Protein AF-A0A060CLR3-F1 (afdb_monomer_lite)

Foldseek 3Di:
DPDPPPPPDPDDDDDDCVQEVDPLLVVQCVVDDPPCDPGSVSDDPPRDDDDDDDDPVNVVVVCVVVVVPPQVAAEDEDEQDDPVDPVPGDDLVVVVVVCVVVVVVVHHYDYDYDPVCVVSVD

Radius of gyration: 21.38 Å; chains: 1; bounding box: 44×27×55 Å

Organism: NCBI:txid238202

InterPro domains:
  IPR002201 Glycosyl transferase, family 9 [PF01075] (2-117)
  IPR011910 ADP-heptose--LPS heptosyltransferase 2 [TIGR02195] (2-121)
  IPR051199 Lipopolysaccharide/Lipooligosaccharide Heptosyltransferase [PTHR30160] (9-118)

Secondary structure (DSSP, 8-state):
--S--TTT-S------TTT--SHHHHHHHTTS-TTT-SSTTSS-SS---------HHHHHHHHHHTT-GGG-PPEEEE----TT-GGGSPPHHHHHHHHHHHHHTT-EEEE---GGGGGGG-

pLDDT: mean 80.14, std 11.04, range [44.94, 93.19]

Sequence (122 aa):
MGEMRYGLLNDVRVLNKPDWPLMVERYVALAFDKGVLSSARDLPRPLFWPQLQVSDGEKQQLCTTFSLASSGRPVIGFCPGAEFGPAKRWPHYHYATLAAQLIDEGNQIVLFGSDKDQPAGQ

Structure (mmCIF, N/CA/C/O backbone):
data_AF-A0A060CLR3-F1
#
_entry.id   AF-A0A060CLR3-F1
#
loop_
_atom_site.group_PDB
_atom_site.id
_atom_site.type_symbol
_atom_site.label_atom_id
_atom_site.label_alt_id
_atom_site.label_comp_id
_atom_site.label_asym_id
_atom_site.label_entity_id
_atom_site.label_seq_id
_atom_site.pdbx_PDB_ins_code
_atom_site.Cartn_x
_atom_site.Cartn_y
_atom_site.Cartn_z
_atom_site.occupancy
_atom_site.B_iso_or_equiv
_atom_site.auth_seq_id
_atom_site.auth_comp_id
_atom_site.auth_asym_id
_atom_site.auth_atom_id
_atom_site.pdbx_PDB_model_num
ATOM 1 N N . MET A 1 1 ? 1.783 0.186 -25.224 1.00 51.88 1 MET A N 1
ATOM 2 C CA . MET A 1 1 ? 1.327 1.207 -26.188 1.00 51.88 1 MET A CA 1
ATOM 3 C C . MET A 1 1 ? -0.180 1.076 -26.312 1.00 51.88 1 MET A C 1
ATOM 5 O O . MET A 1 1 ? -0.615 0.036 -26.779 1.00 51.88 1 MET A O 1
ATOM 9 N N . GLY A 1 2 ? -0.954 2.039 -25.803 1.00 55.25 2 GLY A N 1
ATOM 10 C CA . GLY A 1 2 ? -2.427 1.982 -25.818 1.00 55.25 2 GLY A CA 1
ATOM 11 C C . GLY A 1 2 ? -3.111 3.254 -26.328 1.00 55.25 2 GLY A C 1
ATOM 12 O O . GLY A 1 2 ? -4.219 3.168 -26.831 1.00 55.25 2 GLY A O 1
ATOM 13 N N . GLU A 1 3 ? -2.446 4.416 -26.278 1.00 57.75 3 GLU A N 1
ATOM 14 C CA . GLU A 1 3 ? -3.115 5.709 -26.524 1.00 57.75 3 GLU A CA 1
ATOM 15 C C . GLU A 1 3 ? -2.483 6.572 -27.632 1.00 57.75 3 GLU A C 1
ATOM 17 O O . GLU A 1 3 ? -2.658 7.782 -27.632 1.00 57.75 3 GLU A O 1
ATOM 22 N N . MET A 1 4 ? -1.723 5.980 -28.563 1.00 58.00 4 MET A N 1
ATOM 23 C CA . MET A 1 4 ? -1.214 6.636 -29.790 1.00 58.00 4 MET A CA 1
ATOM 24 C C . MET A 1 4 ? -0.709 8.094 -29.641 1.00 58.00 4 MET A C 1
ATOM 26 O O . MET A 1 4 ? -0.901 8.916 -30.531 1.00 58.00 4 MET A O 1
ATOM 30 N N . ARG A 1 5 ? -0.012 8.428 -28.545 1.00 66.38 5 ARG A N 1
ATOM 31 C CA . ARG A 1 5 ? 0.520 9.783 -28.277 1.00 66.38 5 ARG A CA 1
ATOM 32 C C . ARG A 1 5 ? 1.829 10.073 -29.033 1.00 66.38 5 ARG A C 1
ATOM 34 O O . ARG A 1 5 ? 2.779 10.626 -28.477 1.00 66.38 5 ARG A O 1
ATOM 41 N N . TYR A 1 6 ? 1.911 9.625 -30.282 1.00 59.16 6 TYR A N 1
ATOM 42 C CA . TYR A 1 6 ? 3.089 9.790 -31.128 1.00 59.16 6 TYR A CA 1
ATOM 43 C C . TYR A 1 6 ? 3.318 11.281 -31.426 1.00 59.16 6 TYR A C 1
ATOM 45 O O . TYR A 1 6 ? 2.372 12.003 -31.718 1.00 59.16 6 TYR A O 1
ATOM 53 N N . GLY A 1 7 ? 4.564 11.749 -31.314 1.00 65.12 7 GLY A N 1
ATOM 54 C CA . GLY A 1 7 ? 4.942 13.155 -31.529 1.00 65.12 7 GLY A CA 1
ATOM 55 C C . GLY A 1 7 ? 4.988 14.025 -30.267 1.00 65.12 7 GLY A C 1
ATOM 56 O O . GLY A 1 7 ? 5.655 15.052 -30.287 1.00 65.12 7 GLY A O 1
ATOM 57 N N . LEU A 1 8 ? 4.354 13.605 -29.162 1.00 65.69 8 LEU A N 1
ATOM 58 C CA . LEU A 1 8 ? 4.442 14.302 -27.867 1.00 65.69 8 LEU A CA 1
ATOM 59 C C . LEU A 1 8 ? 5.452 13.655 -26.902 1.00 65.69 8 LEU A C 1
ATOM 61 O O . LEU A 1 8 ? 5.959 14.302 -25.990 1.00 65.69 8 LEU A O 1
ATOM 65 N N . LEU A 1 9 ? 5.705 12.355 -27.070 1.00 69.75 9 LEU A N 1
ATOM 66 C CA . LEU A 1 9 ? 6.621 1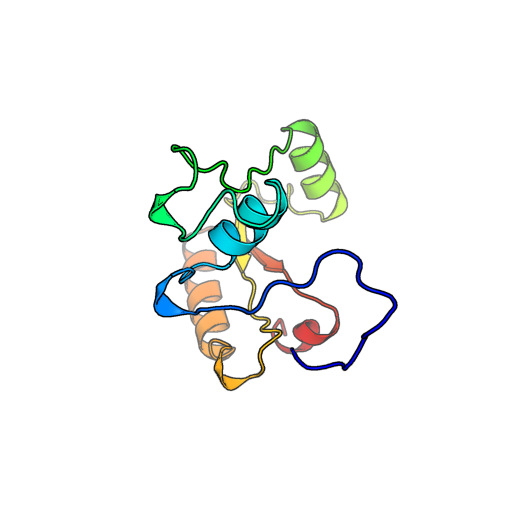1.590 -26.227 1.00 69.75 9 LEU A CA 1
ATOM 67 C C . LEU A 1 9 ? 8.030 11.593 -26.827 1.00 69.75 9 LEU A C 1
ATOM 69 O O . LEU A 1 9 ? 8.241 11.047 -27.909 1.00 69.75 9 LEU A O 1
ATOM 73 N N . ASN A 1 10 ? 8.987 12.157 -26.086 1.00 73.44 10 ASN A N 1
ATOM 74 C CA . ASN A 1 10 ? 10.393 12.251 -26.496 1.00 73.44 10 ASN A CA 1
ATOM 75 C C . ASN A 1 10 ? 11.192 10.958 -26.2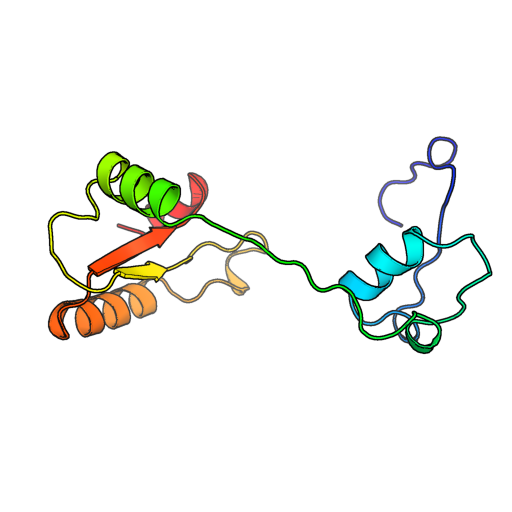41 1.00 73.44 10 ASN A C 1
ATOM 77 O O . ASN A 1 10 ? 12.181 10.710 -26.924 1.00 73.44 10 ASN A O 1
ATOM 81 N N . ASP A 1 11 ? 10.753 10.112 -25.302 1.00 72.94 11 ASP A N 1
ATOM 82 C CA . ASP A 1 11 ? 11.360 8.803 -25.031 1.00 72.94 11 ASP A CA 1
ATOM 83 C C . ASP A 1 11 ? 10.282 7.713 -24.984 1.00 72.94 11 ASP A C 1
ATOM 85 O O . ASP A 1 11 ? 9.541 7.553 -24.013 1.00 72.94 11 ASP A O 1
ATOM 89 N N . VAL A 1 12 ? 10.175 6.975 -26.089 1.00 76.00 12 VAL A N 1
ATOM 90 C CA . VAL A 1 12 ? 9.272 5.833 -26.234 1.00 76.00 12 VAL A CA 1
ATOM 91 C C . VAL A 1 12 ? 10.090 4.547 -26.182 1.00 76.00 12 VAL A C 1
ATOM 93 O O . VAL A 1 12 ? 10.951 4.303 -27.038 1.00 76.00 12 VAL A O 1
ATOM 96 N N . ARG A 1 13 ? 9.766 3.687 -25.209 1.00 81.56 13 ARG A N 1
ATOM 97 C CA . ARG A 1 13 ? 10.383 2.368 -25.027 1.00 81.56 13 ARG A CA 1
ATOM 98 C C . ARG A 1 13 ? 9.364 1.260 -25.258 1.00 81.56 13 ARG A C 1
ATOM 100 O O . ARG A 1 13 ? 8.314 1.213 -24.615 1.00 81.56 13 ARG A O 1
ATOM 107 N N . VAL A 1 14 ? 9.666 0.369 -26.201 1.00 81.75 14 VAL A N 1
ATOM 108 C CA . VAL A 1 14 ? 8.837 -0.810 -26.473 1.00 81.75 14 VAL A CA 1
ATOM 109 C C . VAL A 1 14 ? 9.067 -1.819 -25.353 1.00 81.75 14 VAL A C 1
ATOM 111 O O . VAL A 1 14 ? 10.193 -2.238 -25.107 1.00 81.75 14 VAL A O 1
ATOM 114 N N . LEU A 1 15 ? 7.996 -2.184 -24.650 1.00 81.19 15 LEU A N 1
ATOM 115 C CA . LEU A 1 15 ? 8.079 -3.094 -23.515 1.00 81.19 15 LEU A CA 1
ATOM 116 C C . LEU A 1 15 ? 8.284 -4.540 -23.983 1.00 81.19 15 LEU A C 1
ATOM 118 O O . LEU A 1 15 ? 7.353 -5.147 -24.517 1.00 81.19 15 LEU A O 1
ATOM 122 N N . ASN A 1 16 ? 9.448 -5.111 -23.674 1.00 85.19 16 ASN A N 1
ATOM 123 C CA . ASN A 1 16 ? 9.666 -6.555 -23.701 1.00 85.19 16 ASN A CA 1
ATOM 124 C C . ASN A 1 16 ? 9.399 -7.146 -22.305 1.00 85.19 16 ASN A C 1
ATOM 126 O O . ASN A 1 16 ? 10.159 -6.911 -21.370 1.00 85.19 16 ASN A O 1
ATOM 130 N N . LYS A 1 17 ? 8.284 -7.868 -22.131 1.00 84.19 17 LYS A N 1
ATOM 131 C CA . LYS A 1 17 ? 7.849 -8.366 -20.809 1.00 84.19 17 LYS A CA 1
ATOM 132 C C . LYS A 1 17 ? 8.830 -9.368 -20.170 1.00 84.19 17 LYS A C 1
ATOM 134 O O . LYS A 1 17 ? 9.060 -9.219 -18.974 1.00 84.19 17 LYS A O 1
ATOM 139 N N . PRO A 1 18 ? 9.393 -10.350 -20.904 1.00 89.38 18 PRO A N 1
ATOM 140 C CA . PRO A 1 18 ? 10.462 -11.216 -20.400 1.00 89.38 18 PRO A CA 1
ATOM 141 C C . PRO A 1 18 ? 11.666 -10.475 -19.809 1.00 89.38 18 PRO A C 1
ATOM 143 O O . PRO A 1 18 ? 12.143 -10.855 -18.744 1.00 89.38 18 PRO A O 1
ATOM 146 N N . ASP A 1 19 ? 12.117 -9.403 -20.464 1.00 87.75 19 ASP A N 1
ATOM 147 C CA . ASP A 1 19 ? 13.304 -8.650 -20.031 1.00 87.75 19 ASP A CA 1
ATOM 148 C C . ASP A 1 19 ? 12.997 -7.660 -18.898 1.00 87.75 19 ASP A C 1
ATOM 150 O O . ASP A 1 19 ? 13.906 -7.226 -18.191 1.00 87.75 19 ASP A O 1
ATOM 154 N N . TRP A 1 20 ? 11.716 -7.313 -18.722 1.00 87.38 20 TRP A N 1
ATOM 155 C CA . TRP A 1 20 ? 11.222 -6.326 -17.759 1.00 87.38 20 TRP A CA 1
ATOM 156 C C . TRP A 1 20 ? 9.974 -6.839 -17.024 1.00 87.38 20 TRP A C 1
ATOM 158 O O . TRP A 1 20 ? 8.860 -6.337 -17.258 1.00 87.38 20 TRP A O 1
ATOM 168 N N . PRO A 1 21 ? 10.113 -7.852 -16.155 1.00 87.81 21 PRO A N 1
ATOM 169 C CA . PRO A 1 21 ? 8.973 -8.490 -15.510 1.00 87.81 21 PRO A CA 1
ATOM 170 C C . PRO A 1 21 ? 8.251 -7.559 -14.526 1.00 87.81 21 PRO A C 1
ATOM 172 O O . PRO A 1 21 ? 7.016 -7.539 -14.518 1.00 87.81 21 PRO A O 1
ATOM 175 N N . LEU A 1 22 ? 8.974 -6.746 -13.746 1.00 86.88 22 LEU A N 1
ATOM 176 C CA . LEU A 1 22 ? 8.388 -5.905 -12.699 1.00 86.88 22 LEU A CA 1
ATOM 177 C C . LEU A 1 22 ? 8.138 -4.466 -13.168 1.00 86.88 22 LEU A C 1
ATOM 179 O O . LEU A 1 22 ? 8.892 -3.891 -13.948 1.00 86.88 22 LEU A O 1
ATOM 183 N N . MET A 1 23 ? 7.085 -3.837 -12.637 1.00 87.06 23 MET A N 1
ATOM 184 C CA . MET A 1 23 ? 6.799 -2.418 -12.905 1.00 87.06 23 MET A CA 1
ATOM 185 C C . MET A 1 23 ? 7.875 -1.490 -12.334 1.00 87.06 23 MET A C 1
ATOM 187 O O . MET A 1 23 ? 8.244 -0.522 -12.992 1.00 87.06 23 MET A O 1
ATOM 191 N N . VAL A 1 24 ? 8.412 -1.800 -11.149 1.00 87.81 24 VAL A N 1
ATOM 192 C CA . VAL A 1 24 ? 9.483 -1.002 -10.532 1.00 87.81 24 VAL A CA 1
ATOM 193 C C . VAL A 1 24 ? 10.731 -0.960 -11.416 1.00 87.81 24 VAL A C 1
ATOM 195 O O . VAL A 1 24 ? 11.282 0.110 -11.634 1.00 87.81 24 VAL A O 1
ATOM 198 N N . GLU A 1 25 ? 11.114 -2.087 -12.019 1.00 88.75 25 GLU A N 1
ATOM 199 C CA . GLU A 1 25 ? 12.271 -2.170 -12.918 1.00 88.75 25 GLU A CA 1
ATOM 200 C C . GLU A 1 25 ? 12.077 -1.286 -14.151 1.00 88.75 25 GLU A C 1
ATOM 202 O O . GLU A 1 25 ? 12.993 -0.575 -14.555 1.00 88.75 25 GLU A O 1
ATOM 207 N N . ARG A 1 26 ? 10.860 -1.269 -14.710 1.00 89.25 26 ARG A N 1
ATOM 208 C CA . ARG A 1 26 ? 10.511 -0.414 -15.855 1.00 89.25 26 ARG A CA 1
ATOM 209 C C . ARG A 1 26 ? 10.623 1.067 -15.507 1.00 89.25 26 ARG A C 1
ATOM 211 O O . ARG A 1 26 ? 11.130 1.824 -16.323 1.00 89.25 26 ARG A O 1
ATOM 218 N N . TYR A 1 27 ? 10.168 1.476 -14.320 1.00 87.62 27 TYR A N 1
ATOM 219 C CA . TYR A 1 27 ? 10.285 2.868 -13.876 1.00 87.62 27 TYR A CA 1
ATOM 220 C C . TYR A 1 27 ? 11.734 3.269 -13.608 1.00 87.62 27 TYR A C 1
ATOM 222 O O . TYR A 1 27 ? 12.154 4.326 -14.066 1.00 87.62 27 TYR A O 1
ATOM 230 N N . VAL A 1 28 ? 12.514 2.420 -12.933 1.00 87.06 28 VAL A N 1
ATOM 231 C CA . VAL A 1 28 ? 13.937 2.694 -12.679 1.00 87.06 28 VAL A CA 1
ATOM 232 C C . VAL A 1 28 ? 14.716 2.771 -13.995 1.00 87.06 28 VAL A C 1
ATOM 234 O O . VAL A 1 28 ? 15.558 3.648 -14.151 1.00 87.06 28 VAL A O 1
ATOM 237 N N . ALA A 1 29 ? 14.402 1.924 -14.980 1.00 88.44 29 ALA A N 1
ATOM 238 C CA . ALA A 1 29 ? 15.062 1.953 -16.283 1.00 88.44 29 ALA A CA 1
ATOM 239 C C . ALA A 1 29 ? 14.900 3.295 -17.013 1.00 88.44 29 ALA A C 1
ATOM 241 O O . ALA A 1 29 ? 15.816 3.702 -17.725 1.00 88.44 29 ALA A O 1
ATOM 242 N N . LEU A 1 30 ? 13.770 3.994 -16.833 1.00 87.44 30 LEU A N 1
ATOM 243 C CA . LEU A 1 30 ? 13.531 5.311 -17.441 1.00 87.44 30 LEU A CA 1
ATOM 244 C C . LEU A 1 30 ? 14.488 6.398 -16.932 1.00 87.44 30 LEU A C 1
ATOM 246 O O . LEU A 1 30 ? 14.625 7.418 -17.598 1.00 87.44 30 LEU A O 1
ATOM 250 N N . ALA A 1 31 ? 15.172 6.185 -15.804 1.00 87.19 31 ALA A N 1
ATOM 251 C CA . ALA A 1 31 ? 16.195 7.104 -15.308 1.00 87.19 31 ALA A CA 1
ATOM 252 C C . ALA A 1 31 ? 17.528 7.028 -16.083 1.00 87.19 31 ALA A C 1
ATOM 254 O O . ALA A 1 31 ? 18.385 7.885 -15.890 1.00 87.19 31 ALA A O 1
ATOM 255 N N . PHE A 1 32 ? 17.717 6.016 -16.937 1.00 87.44 32 PHE A N 1
ATOM 256 C CA . PHE A 1 32 ? 18.930 5.817 -17.739 1.00 87.44 32 PHE A CA 1
ATOM 257 C C . PHE A 1 32 ? 18.670 6.118 -19.208 1.00 87.44 32 PHE A C 1
ATOM 259 O O . PHE A 1 32 ? 17.558 5.900 -19.689 1.00 87.44 32 PHE A O 1
ATOM 266 N N . ASP A 1 33 ? 19.701 6.537 -19.938 1.00 86.88 33 ASP A N 1
ATOM 267 C CA . ASP A 1 33 ? 19.590 6.792 -21.372 1.00 86.88 33 ASP A CA 1
ATOM 268 C C . ASP A 1 33 ? 19.187 5.542 -22.164 1.00 86.88 33 ASP A C 1
ATOM 270 O O . ASP A 1 33 ? 19.487 4.389 -21.824 1.00 86.88 33 ASP A O 1
ATOM 274 N N . LYS A 1 34 ? 18.492 5.780 -23.276 1.00 80.88 34 LYS A N 1
ATOM 275 C CA . LYS A 1 34 ? 18.039 4.721 -24.173 1.00 80.88 34 LYS A CA 1
ATOM 276 C C . LYS A 1 34 ? 19.235 3.945 -24.735 1.00 80.88 34 LYS A C 1
ATOM 278 O O . LYS A 1 34 ? 20.148 4.525 -25.308 1.00 80.88 34 LYS A O 1
ATOM 283 N N . GLY A 1 35 ? 19.183 2.618 -24.624 1.00 82.00 35 GLY A N 1
ATOM 284 C CA . GLY A 1 35 ? 20.223 1.716 -25.132 1.00 82.00 35 GLY A CA 1
ATOM 285 C C . GLY A 1 35 ? 21.350 1.410 -24.142 1.00 82.00 35 GLY A C 1
ATOM 286 O O . GLY A 1 35 ? 22.145 0.521 -24.421 1.00 82.00 35 GLY A O 1
ATOM 287 N N . VAL A 1 36 ? 21.395 2.074 -22.980 1.00 86.38 36 VAL A N 1
ATOM 288 C CA . VAL A 1 36 ? 22.344 1.734 -21.901 1.00 86.38 36 VAL A CA 1
ATOM 289 C C . VAL A 1 36 ? 21.962 0.417 -21.226 1.00 86.38 36 VAL A C 1
ATOM 291 O O . VAL A 1 36 ? 22.823 -0.388 -20.890 1.00 86.38 36 VAL A O 1
ATOM 294 N N . LEU A 1 37 ? 20.661 0.189 -21.046 1.00 87.25 37 LEU A N 1
ATOM 295 C CA . LEU A 1 37 ? 20.119 -1.003 -20.402 1.00 87.25 37 LEU A CA 1
ATOM 296 C C . LEU A 1 37 ? 19.344 -1.833 -21.421 1.00 87.25 37 LEU A C 1
ATOM 298 O O . LEU A 1 37 ? 18.460 -1.309 -22.105 1.00 87.25 37 LEU A O 1
ATOM 302 N N . SER A 1 38 ? 19.648 -3.126 -21.493 1.00 86.12 38 SER A N 1
ATOM 303 C CA . SER A 1 38 ? 18.962 -4.078 -22.373 1.00 86.12 38 SER A CA 1
ATOM 304 C C . SER A 1 38 ? 17.901 -4.881 -21.617 1.00 86.12 38 SER A C 1
ATOM 306 O O . SER A 1 38 ? 16.879 -5.251 -22.191 1.00 86.12 38 SER A O 1
ATOM 308 N N . SER A 1 39 ? 18.099 -5.108 -20.318 1.00 88.25 39 SER A N 1
ATOM 309 C CA . SER A 1 39 ? 17.189 -5.875 -19.464 1.00 88.25 39 SER A CA 1
ATOM 310 C C . SER A 1 39 ? 17.216 -5.414 -18.004 1.00 88.25 39 SER A C 1
ATOM 312 O O . SER A 1 39 ? 18.127 -4.709 -17.569 1.00 88.25 39 SER A O 1
ATOM 314 N N . ALA A 1 40 ? 16.268 -5.901 -17.198 1.00 86.75 40 ALA A N 1
ATOM 315 C CA . ALA A 1 40 ? 16.249 -5.686 -15.749 1.00 86.75 40 ALA A CA 1
ATOM 316 C C . ALA A 1 40 ? 17.498 -6.223 -15.016 1.00 86.75 40 ALA A C 1
ATOM 318 O O . ALA A 1 40 ? 17.740 -5.879 -13.857 1.00 86.75 40 ALA A O 1
ATOM 319 N N . ARG A 1 41 ? 18.310 -7.071 -15.663 1.00 87.69 41 ARG A N 1
ATOM 320 C CA . ARG A 1 41 ? 19.584 -7.557 -15.105 1.00 87.69 41 ARG A CA 1
ATOM 321 C C . ARG A 1 41 ? 20.680 -6.498 -15.125 1.00 87.69 41 ARG A C 1
ATOM 323 O O . ARG A 1 41 ? 21.546 -6.551 -14.259 1.00 87.69 41 ARG A O 1
ATOM 330 N N . ASP A 1 42 ? 20.595 -5.549 -16.051 1.00 89.62 42 ASP A N 1
ATOM 331 C C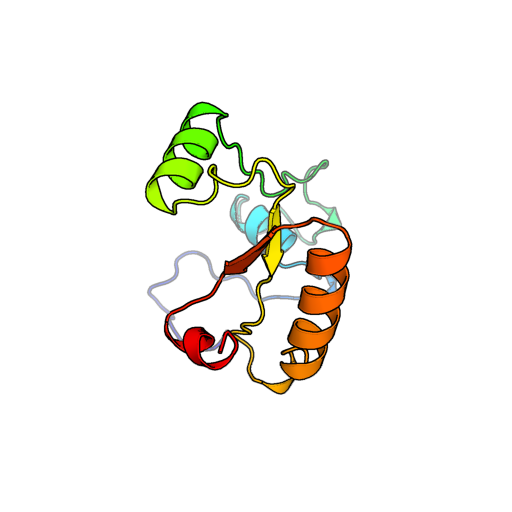A . ASP A 1 42 ? 21.586 -4.484 -16.224 1.00 89.62 42 ASP A CA 1
ATOM 332 C C . ASP A 1 42 ? 21.375 -3.342 -15.218 1.00 89.62 42 ASP A C 1
ATOM 334 O O . ASP A 1 42 ? 22.229 -2.471 -15.067 1.00 89.62 42 ASP A O 1
ATOM 338 N N . LEU A 1 43 ? 20.232 -3.335 -14.518 1.00 87.44 43 LEU A N 1
ATOM 339 C CA . LEU A 1 43 ? 19.939 -2.334 -13.502 1.00 87.44 43 LEU A CA 1
ATOM 340 C C . LEU A 1 43 ? 20.947 -2.416 -12.344 1.00 87.44 43 LEU A C 1
ATOM 342 O O . LEU A 1 43 ? 21.189 -3.513 -11.823 1.00 87.44 43 LEU A O 1
ATOM 346 N N . PRO A 1 44 ? 21.478 -1.271 -11.875 1.00 86.75 44 PRO A N 1
ATOM 347 C CA . PRO A 1 44 ? 22.349 -1.249 -10.712 1.00 86.75 44 PRO A CA 1
ATOM 348 C C . PRO A 1 44 ? 21.602 -1.769 -9.482 1.00 86.75 44 PRO A C 1
ATOM 350 O O . PRO A 1 44 ? 20.440 -1.435 -9.240 1.00 86.75 44 PRO A O 1
ATOM 353 N N . ARG A 1 45 ? 22.284 -2.618 -8.710 1.00 85.00 45 ARG A N 1
ATOM 354 C CA . ARG A 1 45 ? 21.750 -3.245 -7.497 1.00 85.00 45 ARG A CA 1
ATOM 355 C C . ARG A 1 45 ? 22.466 -2.685 -6.264 1.00 85.00 45 ARG A C 1
ATOM 357 O O . ARG A 1 45 ? 23.676 -2.476 -6.335 1.00 85.00 45 ARG A O 1
ATOM 364 N N . PRO A 1 46 ? 21.767 -2.507 -5.131 1.00 86.38 46 PRO A N 1
ATOM 365 C CA . PRO A 1 46 ? 20.352 -2.817 -4.898 1.00 86.38 46 PRO A CA 1
ATOM 366 C C . PRO A 1 46 ? 19.400 -1.821 -5.580 1.00 86.38 46 PRO A C 1
ATOM 368 O O . PRO A 1 46 ? 19.730 -0.653 -5.749 1.00 86.38 46 PRO A O 1
ATOM 371 N N . LEU A 1 47 ? 18.205 -2.287 -5.957 1.00 83.75 47 LEU A N 1
ATOM 372 C CA . LEU A 1 47 ? 17.159 -1.392 -6.455 1.00 83.75 47 LEU A CA 1
ATOM 373 C C . LEU A 1 47 ? 16.644 -0.511 -5.313 1.00 83.75 47 LEU A C 1
ATOM 375 O O . LEU A 1 47 ? 16.404 -1.000 -4.206 1.00 83.75 47 LEU A O 1
ATOM 379 N N . PHE A 1 48 ? 16.428 0.771 -5.599 1.00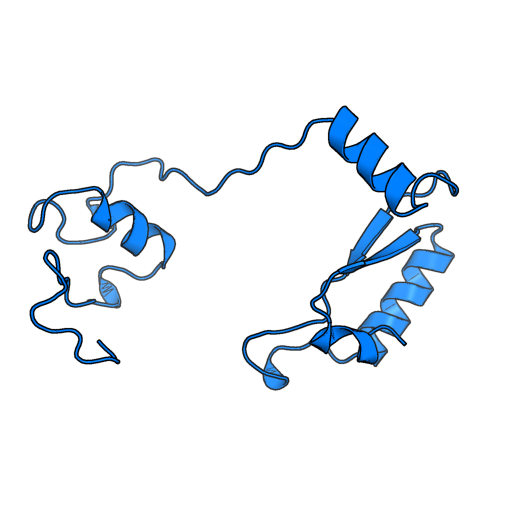 81.75 48 PHE A N 1
ATOM 380 C CA . PHE A 1 48 ? 15.762 1.684 -4.676 1.00 81.75 48 PHE A CA 1
ATOM 381 C C . PHE A 1 48 ? 14.262 1.384 -4.658 1.00 81.75 48 PHE A C 1
ATOM 383 O O . PHE A 1 48 ? 13.521 1.757 -5.567 1.00 81.75 48 PHE A O 1
ATOM 390 N N . TRP A 1 49 ? 13.822 0.666 -3.630 1.00 82.69 49 TRP A N 1
ATOM 391 C CA . TRP A 1 49 ? 12.408 0.378 -3.415 1.00 82.69 49 TRP A CA 1
ATOM 392 C C . TRP A 1 49 ? 11.672 1.622 -2.905 1.00 82.69 49 TRP A C 1
ATOM 394 O O . TRP A 1 49 ? 12.279 2.426 -2.194 1.00 82.69 49 TRP A O 1
ATOM 404 N N . PRO A 1 50 ? 10.375 1.786 -3.226 1.00 85.06 50 PRO A N 1
ATOM 405 C CA . PRO A 1 50 ? 9.571 2.861 -2.662 1.00 85.06 50 PRO A CA 1
ATOM 406 C C . PRO A 1 50 ? 9.622 2.823 -1.134 1.00 85.06 50 PRO A C 1
ATOM 408 O O . PRO A 1 50 ? 9.359 1.786 -0.524 1.00 85.06 50 PRO A O 1
ATOM 411 N N . GLN A 1 51 ? 9.960 3.955 -0.525 1.00 87.88 51 GLN A N 1
ATOM 412 C CA . GLN A 1 51 ? 9.979 4.122 0.922 1.00 87.88 51 GLN A CA 1
ATOM 413 C C . GLN A 1 51 ? 9.080 5.288 1.304 1.00 87.88 51 GLN A C 1
ATOM 415 O O . GLN A 1 51 ? 9.089 6.331 0.653 1.00 87.88 51 GLN A O 1
ATOM 420 N N . LEU A 1 52 ? 8.318 5.096 2.377 1.00 90.62 52 LEU A N 1
ATOM 421 C CA . LEU A 1 52 ? 7.512 6.134 2.997 1.00 90.62 52 LEU A CA 1
ATOM 422 C C . LEU A 1 52 ? 7.990 6.302 4.437 1.00 90.62 52 LEU A C 1
ATOM 424 O O . LEU A 1 52 ? 8.115 5.320 5.168 1.00 90.62 52 LEU A O 1
ATOM 428 N N . GLN A 1 53 ? 8.263 7.541 4.828 1.00 92.06 53 GLN A N 1
ATOM 429 C CA . GLN A 1 53 ? 8.584 7.902 6.203 1.00 92.06 53 GLN A CA 1
ATOM 430 C C . GLN A 1 53 ? 7.440 8.739 6.759 1.00 92.06 53 GLN A C 1
ATOM 432 O O . GLN A 1 53 ? 6.905 9.596 6.061 1.00 92.06 53 GLN A O 1
ATOM 437 N N . VAL A 1 54 ? 7.063 8.464 8.003 1.00 91.25 54 VAL A N 1
ATOM 438 C CA . VAL A 1 54 ? 6.015 9.192 8.720 1.00 91.25 54 VAL A CA 1
ATOM 439 C C . VAL A 1 54 ? 6.527 9.455 10.126 1.00 91.25 54 VAL A C 1
ATOM 441 O O . VAL A 1 54 ? 6.981 8.525 10.802 1.00 91.25 54 VAL A O 1
ATOM 444 N N . SER A 1 55 ? 6.465 10.707 10.562 1.00 93.19 55 SER A N 1
ATOM 445 C CA . SER A 1 55 ? 6.867 11.103 11.909 1.00 93.19 55 SER A CA 1
ATOM 446 C C . SER A 1 55 ? 5.813 10.715 12.947 1.00 93.19 55 SER A C 1
ATOM 448 O O . SER A 1 55 ? 4.624 10.585 12.651 1.00 93.19 55 SER A O 1
ATOM 450 N N . ASP A 1 56 ? 6.230 10.554 14.201 1.00 88.56 56 ASP A N 1
ATOM 451 C CA . ASP A 1 56 ? 5.282 10.250 15.277 1.00 88.56 56 ASP A CA 1
ATOM 452 C C . ASP A 1 56 ? 4.330 11.420 15.566 1.00 88.56 56 ASP A C 1
ATOM 454 O O . ASP A 1 56 ? 3.181 11.191 15.942 1.00 88.56 56 ASP A O 1
ATOM 458 N N . GLY A 1 57 ? 4.757 12.660 15.297 1.00 90.94 57 GLY A N 1
ATOM 459 C CA . GLY A 1 57 ? 3.895 13.841 15.380 1.00 90.94 57 GLY A CA 1
ATOM 460 C C . GLY A 1 57 ? 2.739 13.797 14.375 1.00 90.94 57 GLY A C 1
ATOM 461 O O . GLY A 1 57 ? 1.589 14.016 14.755 1.00 90.94 57 GLY A O 1
ATOM 462 N N . GLU A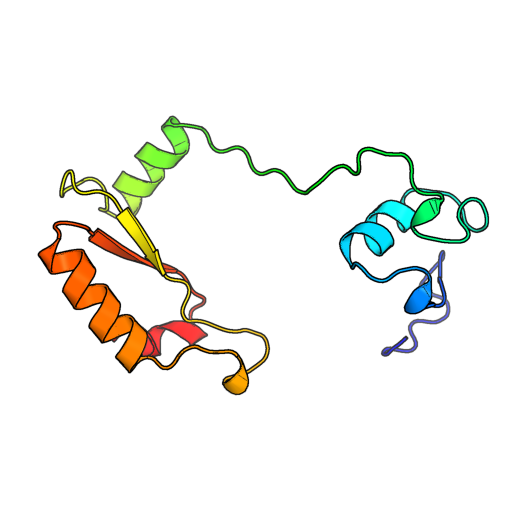 1 58 ? 3.011 13.426 13.119 1.00 89.25 58 GLU A N 1
ATOM 463 C CA . GLU A 1 58 ? 1.972 13.266 12.087 1.00 89.25 58 GLU A CA 1
ATOM 464 C C . GLU A 1 58 ? 0.978 12.157 12.449 1.00 89.25 58 GLU A C 1
ATOM 466 O O . GLU A 1 58 ? -0.231 12.333 12.289 1.00 89.25 58 GLU A O 1
ATOM 471 N N . LYS A 1 59 ? 1.462 11.035 13.004 1.00 86.44 59 LYS A N 1
ATOM 472 C CA . LYS A 1 59 ? 0.592 9.946 13.480 1.00 86.44 59 LYS A CA 1
ATOM 473 C C . LYS A 1 59 ? -0.333 10.420 14.596 1.00 86.44 59 LYS A C 1
ATOM 475 O O . LYS A 1 59 ? -1.530 10.156 14.545 1.00 86.44 59 LYS A O 1
ATOM 480 N N . GLN A 1 60 ? 0.198 11.128 15.593 1.00 85.50 60 GLN A N 1
ATOM 481 C CA . GLN A 1 60 ? -0.594 11.638 16.717 1.00 85.50 60 GLN A CA 1
ATOM 482 C C . GLN A 1 60 ? -1.647 12.652 16.262 1.00 85.50 60 GLN A C 1
ATOM 484 O O . GLN A 1 60 ? -2.802 12.586 16.696 1.00 85.50 60 GLN A O 1
ATOM 489 N N . GLN A 1 61 ? -1.270 13.554 15.354 1.00 88.31 61 GLN A N 1
ATOM 490 C CA . GLN A 1 61 ? -2.192 14.527 14.781 1.00 88.31 61 GLN A CA 1
ATOM 491 C C . GLN A 1 61 ? -3.320 13.828 14.021 1.00 88.31 61 GLN A C 1
ATOM 493 O O . GLN A 1 61 ? -4.486 14.098 14.295 1.00 88.31 61 GLN A O 1
ATOM 498 N N . LEU A 1 62 ? -2.993 12.873 13.146 1.00 87.94 62 LEU A N 1
ATOM 499 C CA . LEU A 1 62 ? -3.980 12.109 12.382 1.00 87.94 62 LEU A CA 1
ATOM 500 C C . LEU A 1 62 ? -4.912 11.312 13.304 1.00 87.94 62 LEU A C 1
ATOM 502 O O . LEU A 1 62 ? -6.131 11.363 13.145 1.00 87.94 62 LEU A O 1
ATOM 506 N N . CYS A 1 63 ? -4.366 10.643 14.321 1.00 86.56 63 CYS A N 1
ATOM 507 C CA . CYS A 1 63 ? -5.174 9.928 15.305 1.00 86.56 63 CYS A CA 1
ATOM 508 C C . CYS A 1 63 ? -6.126 10.855 16.071 1.00 86.56 63 CYS A C 1
ATOM 510 O O . CYS A 1 63 ? -7.221 10.429 16.427 1.00 86.56 63 CYS A O 1
ATOM 512 N N . THR A 1 64 ? -5.746 12.110 16.307 1.00 85.81 64 THR A N 1
ATOM 513 C CA . THR A 1 64 ? -6.627 13.105 16.937 1.00 85.81 64 THR A CA 1
ATOM 514 C C . THR A 1 64 ? -7.697 13.583 15.958 1.00 85.81 64 THR A C 1
ATOM 516 O O . THR A 1 64 ? -8.880 13.566 16.287 1.00 85.81 64 THR A O 1
ATOM 519 N N . THR A 1 65 ? -7.306 13.941 14.731 1.00 88.25 65 THR A N 1
ATOM 520 C CA . THR A 1 65 ? -8.213 14.410 13.672 1.00 88.25 65 THR A CA 1
ATOM 521 C C . THR A 1 65 ? -9.321 13.404 13.370 1.00 88.25 65 THR A C 1
ATOM 523 O O . THR A 1 65 ? -10.473 13.797 13.218 1.00 88.25 65 THR A O 1
ATOM 526 N N . PHE A 1 66 ? -8.995 12.112 13.336 1.00 85.75 66 PHE A N 1
ATOM 527 C CA . PHE A 1 66 ? -9.956 11.039 13.066 1.00 85.75 66 PHE A CA 1
ATOM 528 C C . PHE A 1 66 ? -10.484 10.350 14.333 1.00 85.75 66 PHE A C 1
ATOM 530 O O . PHE A 1 66 ? -11.133 9.313 14.232 1.00 85.75 66 PHE A O 1
ATOM 537 N N . SER A 1 67 ? -10.225 10.907 15.525 1.00 84.75 67 SER A N 1
ATOM 538 C CA . SER A 1 67 ? -10.692 10.362 16.815 1.00 84.75 67 SER A CA 1
ATOM 539 C C . SER A 1 67 ? -10.327 8.883 17.046 1.00 84.75 67 SER A C 1
ATOM 541 O O . SER A 1 67 ? -11.065 8.126 17.670 1.00 84.75 67 SER A O 1
ATOM 543 N N . LEU A 1 68 ? -9.158 8.466 16.553 1.00 81.38 68 LEU A N 1
ATOM 544 C CA . LEU A 1 68 ? -8.628 7.105 16.673 1.00 81.38 68 LEU A CA 1
ATOM 545 C C . LEU A 1 68 ? -7.874 6.875 17.991 1.00 81.38 68 LEU A C 1
ATOM 547 O O . LEU A 1 68 ? -7.714 5.731 18.403 1.00 81.38 68 LEU A O 1
ATOM 551 N N . ALA A 1 69 ? -7.408 7.942 18.650 1.00 65.38 69 ALA A N 1
ATOM 552 C CA . ALA A 1 69 ? -6.574 7.864 19.855 1.00 65.38 69 ALA A CA 1
ATOM 553 C C . ALA A 1 69 ? -7.339 7.489 21.142 1.00 65.38 69 ALA A C 1
ATOM 555 O O . ALA A 1 69 ? -6.721 7.216 22.169 1.00 65.38 69 ALA A O 1
ATOM 556 N N . SER A 1 70 ? -8.673 7.492 21.116 1.00 61.28 70 SER A N 1
ATOM 557 C CA . SER A 1 70 ? -9.502 7.465 22.328 1.00 61.28 70 SER A CA 1
ATOM 558 C C . SER A 1 70 ? -9.567 6.109 23.037 1.00 61.28 70 SER A C 1
ATOM 560 O O . SER A 1 70 ? -9.967 6.056 24.196 1.00 61.28 70 SER A O 1
ATOM 562 N N . SER A 1 71 ? -9.204 5.011 22.369 1.00 63.34 71 SER A N 1
ATOM 563 C CA . SER A 1 71 ? -9.414 3.655 22.893 1.00 63.34 71 SER A CA 1
ATOM 564 C C . SER A 1 71 ? -8.186 3.034 23.565 1.00 63.34 71 SER A C 1
ATOM 566 O O . SER A 1 71 ? -8.336 2.056 24.294 1.00 63.34 71 SER A O 1
ATOM 568 N N . GLY A 1 72 ? -6.977 3.555 23.309 1.00 75.31 72 GLY A N 1
ATOM 569 C CA . GLY A 1 72 ? -5.716 2.929 23.735 1.00 75.31 72 GLY A CA 1
ATOM 570 C C . GLY A 1 72 ? -5.463 1.541 23.122 1.00 75.31 72 GLY A C 1
ATOM 571 O O . GLY A 1 72 ? -4.536 0.848 23.537 1.00 75.31 72 GLY A O 1
ATOM 572 N N . ARG A 1 73 ? -6.289 1.124 22.153 1.00 83.56 73 ARG A N 1
ATOM 573 C CA . ARG A 1 73 ? -6.230 -0.189 21.508 1.00 83.56 73 ARG A CA 1
ATOM 574 C C . ARG A 1 73 ? -5.319 -0.155 20.279 1.00 83.56 73 ARG A C 1
ATOM 576 O O . ARG A 1 73 ? -5.251 0.874 19.603 1.00 83.56 73 ARG A O 1
ATOM 583 N N . PRO A 1 74 ? -4.648 -1.270 19.946 1.00 86.88 74 PRO A N 1
ATOM 584 C CA . PRO A 1 74 ? -3.964 -1.403 18.664 1.00 86.88 74 PRO A CA 1
ATOM 585 C C . PRO A 1 74 ? -4.951 -1.227 17.500 1.00 86.88 74 PRO A C 1
ATOM 587 O O . PRO A 1 74 ? -6.082 -1.716 17.544 1.00 86.88 74 PRO A O 1
ATOM 590 N N . VAL A 1 75 ? -4.517 -0.510 16.460 1.00 88.19 75 VAL A N 1
ATOM 591 C CA . VAL A 1 75 ? -5.336 -0.189 15.284 1.00 88.19 75 VAL A CA 1
ATOM 592 C C . VAL A 1 75 ? -4.953 -1.091 14.115 1.00 88.19 75 VAL A C 1
ATOM 594 O O . VAL A 1 75 ? -3.779 -1.186 13.761 1.00 88.19 75 VAL A O 1
ATOM 597 N N . ILE A 1 76 ? -5.951 -1.701 13.478 1.00 88.75 76 ILE A N 1
ATOM 598 C CA . ILE A 1 76 ? -5.800 -2.518 12.273 1.00 88.75 76 ILE A CA 1
ATOM 599 C C . ILE A 1 76 ? -6.531 -1.835 11.118 1.00 88.75 76 ILE A C 1
ATOM 601 O O . ILE A 1 76 ? -7.724 -1.542 11.195 1.00 88.75 76 ILE A O 1
ATOM 605 N N . GLY A 1 77 ? -5.792 -1.573 10.040 1.00 88.94 77 GLY A N 1
ATOM 606 C CA . GLY A 1 77 ? -6.306 -0.946 8.828 1.00 88.94 77 GLY A CA 1
ATOM 607 C C . GLY A 1 77 ? -6.777 -1.966 7.800 1.00 88.94 77 GLY A C 1
ATOM 608 O O . GLY A 1 77 ? -5.987 -2.804 7.369 1.00 88.94 77 GLY A O 1
ATOM 609 N N . PHE A 1 78 ? -8.027 -1.874 7.356 1.00 87.81 78 PHE A N 1
ATOM 610 C CA . PHE A 1 78 ? -8.542 -2.648 6.227 1.00 87.81 78 PHE A CA 1
ATOM 611 C C . PHE A 1 78 ? -8.709 -1.766 4.999 1.00 87.81 78 PHE A C 1
ATOM 613 O O . PHE A 1 78 ? -9.283 -0.687 5.086 1.00 87.81 78 PHE A O 1
ATOM 620 N N . CYS A 1 79 ? -8.284 -2.271 3.842 1.00 85.31 79 CYS A N 1
ATOM 621 C CA . CYS A 1 79 ? -8.490 -1.629 2.546 1.00 85.31 79 CYS A CA 1
ATOM 622 C C . CYS A 1 79 ? -9.373 -2.535 1.665 1.00 85.31 79 CYS A C 1
ATOM 624 O O . CYS A 1 79 ? -8.831 -3.274 0.843 1.00 85.31 79 CYS A O 1
ATOM 626 N N . PRO A 1 80 ? -10.709 -2.555 1.859 1.00 76.25 80 PRO A N 1
ATOM 627 C CA . PRO A 1 80 ? -11.608 -3.493 1.171 1.00 76.25 80 PRO A CA 1
ATOM 628 C C . PRO A 1 80 ? -11.855 -3.148 -0.308 1.00 76.25 80 PRO A C 1
ATOM 630 O O . PRO A 1 80 ? -12.372 -3.972 -1.069 1.00 76.25 80 PRO A O 1
ATOM 633 N N . GLY A 1 81 ? -11.505 -1.928 -0.719 1.00 72.19 81 GLY A N 1
ATOM 634 C CA . GLY A 1 81 ? -11.643 -1.462 -2.092 1.00 72.19 81 GLY A CA 1
ATOM 635 C C . GLY A 1 81 ? -10.712 -2.179 -3.071 1.00 72.19 81 GLY A C 1
ATOM 636 O O . GLY A 1 81 ? -9.633 -2.653 -2.718 1.00 72.19 81 GLY A O 1
ATOM 637 N N . ALA A 1 82 ? -11.114 -2.229 -4.342 1.00 71.44 82 ALA A N 1
ATOM 638 C CA . ALA A 1 82 ? -10.220 -2.629 -5.427 1.00 71.44 82 ALA A CA 1
ATOM 639 C C . ALA A 1 82 ? -10.508 -1.817 -6.690 1.00 71.44 82 ALA A C 1
ATOM 641 O O . ALA A 1 82 ? -11.598 -1.904 -7.265 1.00 71.44 82 ALA A O 1
ATOM 642 N N . GLU A 1 83 ? -9.495 -1.090 -7.165 1.00 65.81 83 GLU A N 1
ATOM 643 C CA . GLU A 1 83 ? -9.572 -0.294 -8.397 1.00 65.81 83 GLU A CA 1
ATOM 644 C C . GLU A 1 83 ? -9.670 -1.167 -9.658 1.00 65.81 83 GLU A C 1
ATOM 646 O O . GLU A 1 83 ? -10.264 -0.773 -10.657 1.00 65.81 83 GLU A O 1
ATOM 651 N N . PHE A 1 84 ? -9.159 -2.400 -9.602 1.00 60.16 84 PHE A N 1
ATOM 652 C CA . PHE A 1 84 ? -9.132 -3.337 -10.731 1.00 60.16 84 PHE A CA 1
ATOM 653 C C . PHE A 1 84 ? -10.395 -4.213 -10.844 1.00 60.16 84 PHE A C 1
ATOM 655 O O . PHE A 1 84 ? -10.357 -5.290 -11.442 1.00 60.16 84 PHE A O 1
ATOM 662 N N . GLY A 1 85 ? -11.511 -3.748 -10.278 1.00 59.47 85 GLY A N 1
ATOM 663 C CA . GLY A 1 85 ? -12.823 -4.388 -10.369 1.00 59.47 85 GLY A CA 1
ATOM 664 C C . GLY A 1 85 ? -13.158 -5.345 -9.214 1.00 59.47 85 GLY A C 1
ATOM 665 O O . GLY A 1 85 ? -12.292 -5.719 -8.422 1.00 59.47 85 GLY A O 1
ATOM 666 N N . PRO A 1 86 ? -14.436 -5.760 -9.102 1.00 61.44 86 PRO A N 1
ATOM 667 C CA . PRO A 1 86 ? -14.945 -6.550 -7.977 1.00 61.44 86 PRO A CA 1
ATOM 668 C C . PRO A 1 86 ? -14.312 -7.941 -7.860 1.00 61.44 86 PRO A C 1
ATOM 670 O O . PRO A 1 86 ? -14.242 -8.476 -6.763 1.00 61.44 86 PRO A O 1
ATOM 673 N N . ALA A 1 87 ? -13.789 -8.503 -8.955 1.00 68.62 87 ALA A N 1
ATOM 674 C CA . ALA A 1 87 ? -13.174 -9.832 -8.967 1.00 68.62 87 ALA A CA 1
ATOM 675 C C . ALA A 1 87 ? -11.899 -9.943 -8.110 1.00 68.62 87 ALA A C 1
ATOM 677 O O . ALA A 1 87 ? -11.500 -11.046 -7.751 1.00 68.62 87 ALA A O 1
ATOM 678 N N . LYS A 1 88 ? -11.250 -8.815 -7.790 1.00 70.88 88 LYS A N 1
ATOM 679 C CA . LYS A 1 88 ? -10.081 -8.766 -6.897 1.00 70.88 88 LYS A CA 1
ATOM 680 C C . LYS A 1 88 ? -10.418 -8.264 -5.492 1.00 70.88 88 LYS A C 1
ATOM 682 O O . LYS A 1 88 ? -9.503 -8.057 -4.702 1.00 70.88 88 LYS A O 1
ATOM 687 N N . ARG A 1 89 ? -11.701 -8.048 -5.182 1.00 72.00 89 ARG A N 1
ATOM 688 C CA . ARG A 1 89 ? -12.137 -7.682 -3.831 1.00 72.00 89 ARG A CA 1
ATOM 689 C C . ARG A 1 89 ? -12.337 -8.941 -3.016 1.00 72.00 89 ARG A C 1
ATOM 691 O O . ARG A 1 89 ? -12.941 -9.903 -3.490 1.00 72.00 89 ARG A O 1
ATOM 698 N N . TRP A 1 90 ? -11.874 -8.911 -1.775 1.00 75.25 90 TRP A N 1
ATOM 699 C CA . TRP A 1 90 ? -12.291 -9.926 -0.826 1.00 75.25 90 TRP A CA 1
ATOM 700 C C . TRP A 1 90 ? -13.760 -9.669 -0.449 1.00 75.25 90 TRP A C 1
ATOM 702 O O . TRP A 1 90 ? -14.138 -8.507 -0.271 1.00 75.25 90 TRP A O 1
ATOM 712 N N . PRO A 1 91 ? -14.613 -10.705 -0.381 1.00 77.75 91 PRO A N 1
ATOM 713 C CA . PRO A 1 91 ? -16.016 -10.514 -0.050 1.00 77.75 91 PRO A CA 1
ATOM 714 C C . PRO A 1 91 ? -16.219 -9.769 1.275 1.00 77.75 91 PRO A C 1
ATOM 716 O O . PRO A 1 91 ? -15.581 -10.077 2.280 1.00 77.75 91 PRO A O 1
ATOM 719 N N . HIS A 1 92 ? -17.150 -8.814 1.280 1.00 76.12 92 HIS A N 1
ATOM 720 C CA . HIS A 1 92 ? -17.416 -7.925 2.419 1.00 76.12 92 HIS A CA 1
ATOM 721 C C . HIS A 1 92 ? -17.734 -8.687 3.718 1.00 76.12 92 HIS A C 1
ATOM 723 O O . HIS A 1 92 ? -17.286 -8.301 4.794 1.00 76.12 92 HIS A O 1
ATOM 729 N N . TYR A 1 93 ? -18.437 -9.820 3.630 1.00 78.94 93 TYR A N 1
ATOM 730 C CA . TYR A 1 93 ? -18.774 -10.635 4.796 1.00 78.94 93 TYR A CA 1
ATOM 731 C C . TYR A 1 93 ? -17.541 -11.265 5.462 1.00 78.94 93 TYR A C 1
ATOM 733 O O . TYR A 1 93 ? -17.537 -11.435 6.676 1.00 78.94 93 TYR A O 1
ATOM 741 N N . HIS A 1 94 ? -16.472 -11.554 4.712 1.00 83.50 94 HIS A N 1
ATOM 742 C CA . HIS A 1 94 ? -15.225 -12.040 5.302 1.00 83.50 94 HIS A CA 1
ATOM 743 C C . HIS A 1 94 ? -14.493 -10.940 6.076 1.00 83.50 94 HIS A C 1
ATOM 745 O O . HIS A 1 94 ? -13.996 -11.204 7.171 1.00 83.50 94 HIS A O 1
ATOM 751 N N . TYR A 1 95 ? -14.496 -9.704 5.563 1.00 83.38 95 TYR A N 1
ATOM 752 C CA . TYR A 1 95 ? -14.007 -8.548 6.318 1.00 83.38 95 TYR A CA 1
ATOM 753 C C . TYR A 1 95 ? -14.815 -8.327 7.596 1.00 83.38 95 TYR A C 1
ATOM 755 O O . TYR A 1 95 ? -14.217 -8.080 8.637 1.00 83.38 95 TYR A O 1
ATOM 763 N N . ALA A 1 96 ? -16.143 -8.473 7.548 1.00 83.94 96 ALA A N 1
ATOM 764 C CA . ALA A 1 96 ? -16.997 -8.344 8.727 1.00 83.94 96 ALA A CA 1
ATOM 765 C C . ALA A 1 96 ? -16.705 -9.427 9.782 1.00 83.94 96 ALA A C 1
ATOM 767 O O . ALA A 1 96 ? -16.574 -9.114 10.963 1.00 83.94 96 ALA A O 1
ATOM 768 N N . THR A 1 97 ? -16.544 -10.692 9.370 1.00 87.75 97 THR A N 1
ATOM 769 C CA . THR A 1 97 ? -16.172 -11.780 10.293 1.00 87.75 97 THR A CA 1
ATOM 770 C C . THR A 1 97 ? -14.802 -11.542 10.923 1.00 87.75 97 THR A C 1
ATOM 772 O O . THR A 1 97 ? -14.658 -11.678 12.136 1.00 87.75 97 THR A O 1
ATOM 775 N N . LEU A 1 98 ? -13.809 -11.143 10.123 1.00 88.12 98 LEU A N 1
ATOM 776 C CA . LEU A 1 98 ? -12.467 -10.853 10.624 1.00 88.12 98 LEU A CA 1
ATOM 777 C C . LEU A 1 98 ? -12.461 -9.627 11.548 1.00 88.12 98 LEU A C 1
ATOM 779 O O . LEU A 1 98 ? -11.813 -9.648 12.589 1.00 88.12 98 LEU A O 1
ATOM 783 N N . ALA A 1 99 ? -13.211 -8.578 11.202 1.00 88.25 99 ALA A N 1
ATOM 784 C CA . ALA A 1 99 ? -13.370 -7.402 12.050 1.00 88.25 99 ALA A CA 1
ATOM 785 C C . ALA A 1 99 ? -13.958 -7.784 13.411 1.00 88.25 99 ALA A C 1
ATOM 787 O O . ALA A 1 99 ? -13.422 -7.371 14.432 1.00 88.25 99 ALA A O 1
ATOM 788 N N . ALA A 1 100 ? -15.016 -8.601 13.434 1.00 88.56 100 ALA A N 1
ATOM 789 C CA . ALA A 1 100 ? -15.642 -9.045 14.675 1.00 88.56 100 ALA A CA 1
ATOM 790 C C . ALA A 1 100 ? -14.661 -9.815 15.574 1.00 88.56 100 ALA A C 1
ATOM 792 O O . ALA A 1 100 ? -14.587 -9.530 16.765 1.00 88.56 100 ALA A O 1
ATOM 793 N N . GLN A 1 101 ? -13.868 -10.727 15.000 1.00 90.69 101 GLN A N 1
ATOM 794 C CA . GLN A 1 101 ? -12.837 -11.470 15.736 1.00 90.69 101 GLN A CA 1
ATOM 795 C C . GLN A 1 101 ? -11.770 -10.539 16.321 1.00 90.69 101 GLN A C 1
ATOM 797 O O . GLN A 1 101 ? -11.474 -10.596 17.509 1.00 90.69 101 GLN A O 1
ATOM 802 N N . LEU A 1 102 ? -11.240 -9.622 15.513 1.00 88.88 102 LEU A N 1
ATOM 803 C CA . LEU A 1 102 ? -10.200 -8.694 15.956 1.00 88.88 102 LEU A CA 1
ATOM 804 C C . LEU A 1 102 ? -10.709 -7.694 17.003 1.00 88.88 102 LEU A C 1
ATOM 806 O O . LEU A 1 102 ? -9.947 -7.291 17.881 1.00 88.88 102 LEU A O 1
ATOM 810 N N . ILE A 1 103 ? -11.981 -7.293 16.927 1.00 88.44 103 ILE A N 1
ATOM 811 C CA . ILE A 1 103 ? -12.622 -6.443 17.939 1.00 88.44 103 ILE A CA 1
ATOM 812 C C . ILE A 1 103 ? -12.757 -7.194 19.269 1.00 88.44 103 ILE A C 1
ATOM 814 O O . ILE A 1 103 ? -12.496 -6.595 20.315 1.00 88.44 103 ILE A O 1
ATOM 818 N N . ASP A 1 104 ? -13.119 -8.480 19.236 1.00 90.62 104 ASP A N 1
ATOM 819 C CA . ASP A 1 104 ? -13.198 -9.343 20.426 1.00 90.62 104 ASP A CA 1
ATOM 820 C C . ASP A 1 104 ? -11.816 -9.547 21.074 1.00 90.62 104 ASP A C 1
ATOM 822 O O . ASP A 1 104 ? -11.672 -9.497 22.293 1.00 90.62 104 ASP A O 1
ATOM 826 N N . GLU A 1 105 ? -10.762 -9.619 20.257 1.00 90.44 105 GLU A N 1
ATOM 827 C CA . GLU A 1 105 ? -9.359 -9.622 20.700 1.00 90.44 105 GLU A CA 1
ATOM 828 C C . GLU A 1 105 ? -8.872 -8.262 21.248 1.00 90.44 105 GLU A C 1
ATOM 830 O O . GLU A 1 105 ? -7.726 -8.132 21.683 1.00 90.44 105 GLU A O 1
ATOM 835 N N . GLY A 1 106 ? -9.724 -7.233 21.251 1.00 87.31 106 GLY A N 1
ATOM 836 C CA . GLY A 1 106 ? -9.415 -5.917 21.808 1.00 87.31 106 GLY A CA 1
ATOM 837 C C . GLY A 1 106 ? -8.732 -4.954 20.836 1.00 87.31 106 GLY A C 1
ATOM 838 O O . GLY A 1 106 ? -8.198 -3.935 21.276 1.00 87.31 106 GLY A O 1
ATOM 839 N N . ASN A 1 107 ? -8.765 -5.223 19.530 1.00 88.88 107 ASN A N 1
ATOM 840 C CA . ASN A 1 107 ? -8.261 -4.309 18.5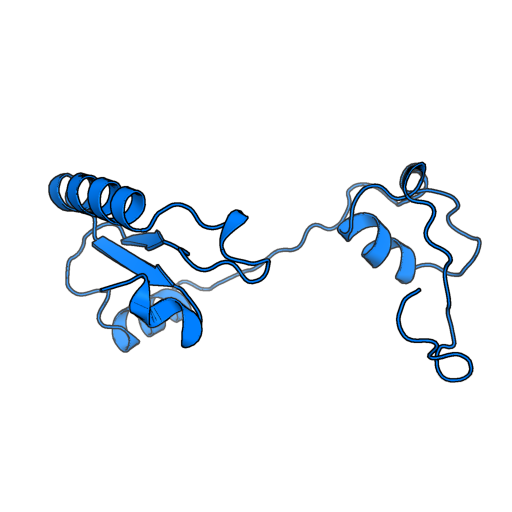05 1.00 88.88 107 ASN A CA 1
ATOM 841 C C . ASN A 1 107 ? -9.337 -3.300 18.069 1.00 88.88 107 ASN A C 1
ATOM 843 O O . ASN A 1 107 ? -10.540 -3.491 18.261 1.00 88.88 107 ASN A O 1
ATOM 847 N N . GLN A 1 108 ? -8.897 -2.210 17.448 1.00 87.56 108 GLN A N 1
ATOM 848 C CA . GLN A 1 108 ? -9.751 -1.243 16.764 1.00 87.56 108 GLN A CA 1
ATOM 849 C C . GLN A 1 108 ? -9.571 -1.382 15.253 1.00 87.56 108 GLN A C 1
ATOM 851 O O . GLN A 1 108 ? -8.444 -1.396 14.763 1.00 87.56 108 GLN A O 1
ATOM 856 N N . ILE A 1 109 ? -10.672 -1.441 14.506 1.00 88.12 109 ILE A N 1
ATOM 857 C CA . ILE A 1 109 ? -10.636 -1.550 13.045 1.00 88.12 109 ILE A CA 1
ATOM 858 C C . ILE A 1 109 ? -10.864 -0.179 12.412 1.00 88.12 109 ILE A C 1
ATOM 860 O O . ILE A 1 109 ? -11.782 0.542 12.799 1.00 88.12 109 ILE A O 1
ATOM 864 N N . VAL A 1 110 ? -10.037 0.168 11.426 1.00 88.06 110 VAL A N 1
ATOM 865 C CA . VAL A 1 110 ? -10.184 1.371 10.597 1.00 88.06 110 VAL A CA 1
ATOM 866 C C . VAL A 1 110 ? -10.272 0.950 9.140 1.00 88.06 110 VAL A C 1
ATOM 868 O O . VAL A 1 110 ? -9.413 0.225 8.642 1.00 88.06 110 VAL A O 1
ATOM 871 N N . LEU A 1 111 ? -11.315 1.403 8.451 1.00 85.19 111 LEU A N 1
ATOM 872 C CA . LEU A 1 111 ? -11.502 1.137 7.030 1.00 85.19 111 LEU A CA 1
ATOM 873 C C . LEU A 1 111 ? -10.920 2.295 6.215 1.00 85.19 111 LEU A C 1
ATOM 875 O O . LEU A 1 111 ? -11.303 3.448 6.401 1.00 85.19 111 LEU A O 1
ATOM 879 N N . PHE A 1 112 ? -10.008 1.979 5.303 1.00 85.12 112 PHE A N 1
ATOM 880 C CA . PHE A 1 112 ? -9.412 2.902 4.347 1.00 85.12 112 PHE A CA 1
ATOM 881 C C . PHE A 1 112 ? -9.945 2.605 2.946 1.00 85.12 112 PHE A C 1
ATOM 883 O O . PHE A 1 112 ? -10.010 1.453 2.514 1.00 85.12 112 PHE A O 1
ATOM 890 N N . GLY A 1 113 ? -10.304 3.645 2.206 1.00 82.81 113 GLY A N 1
ATOM 891 C CA . GLY A 1 113 ? -10.832 3.502 0.857 1.00 82.81 113 GLY A CA 1
ATOM 892 C C . GLY A 1 113 ? -11.187 4.847 0.249 1.00 82.81 113 GLY A C 1
ATOM 893 O O . GLY A 1 113 ? -11.092 5.886 0.902 1.00 82.81 113 GLY A O 1
ATOM 894 N N . SER A 1 114 ? -11.576 4.817 -1.019 1.00 74.38 114 SER A N 1
ATOM 895 C CA . SER A 1 114 ? -12.147 5.974 -1.705 1.00 74.38 114 SER A CA 1
ATOM 896 C C . SER A 1 114 ? -13.635 6.125 -1.369 1.00 74.38 114 SER A C 1
ATOM 898 O O . SER A 1 114 ? -14.254 5.197 -0.850 1.00 74.38 114 SER A O 1
ATOM 900 N N . ASP A 1 115 ? -14.256 7.244 -1.753 1.00 68.62 115 ASP A N 1
ATOM 901 C CA . ASP A 1 115 ? -15.709 7.450 -1.593 1.00 68.62 115 ASP A CA 1
ATOM 902 C C . ASP A 1 115 ? -16.547 6.318 -2.219 1.00 68.62 115 ASP A C 1
ATOM 904 O O . ASP A 1 115 ? -17.653 6.017 -1.775 1.00 68.62 115 ASP A O 1
ATOM 908 N N . LYS A 1 116 ? -16.004 5.640 -3.239 1.00 61.72 116 LYS A N 1
ATOM 909 C CA . LYS A 1 116 ? -16.651 4.510 -3.924 1.00 61.72 116 LYS A CA 1
ATOM 910 C C . LYS A 1 116 ? -16.640 3.217 -3.105 1.00 61.72 116 LYS A C 1
ATOM 912 O O . LYS A 1 116 ? -17.379 2.291 -3.436 1.00 61.72 116 LYS A O 1
ATOM 917 N N . ASP A 1 117 ? -15.820 3.158 -2.060 1.00 62.06 117 ASP A N 1
ATOM 918 C CA . ASP A 1 117 ? -15.649 2.003 -1.178 1.00 62.06 117 ASP A CA 1
ATOM 919 C C . ASP A 1 117 ? -16.462 2.136 0.120 1.00 62.06 117 ASP A C 1
ATOM 921 O O . ASP A 1 117 ? -16.542 1.185 0.895 1.00 62.06 117 ASP A O 1
ATOM 925 N N . GLN A 1 118 ? -17.146 3.270 0.324 1.00 60.59 118 GLN A N 1
ATOM 926 C CA . GLN A 1 118 ? -18.028 3.492 1.470 1.00 60.59 118 GLN A CA 1
ATOM 927 C C . GLN A 1 118 ? -19.111 2.404 1.675 1.00 60.59 118 GLN A C 1
ATOM 929 O O . GLN A 1 118 ? -19.322 2.013 2.824 1.00 60.59 118 GLN A O 1
ATOM 934 N N . PRO A 1 119 ? -19.765 1.842 0.630 1.00 60.47 119 PRO A N 1
ATOM 935 C CA . PRO A 1 119 ? -20.761 0.790 0.834 1.00 60.47 119 PRO A CA 1
ATOM 936 C C . PRO A 1 119 ? -20.162 -0.559 1.259 1.00 60.47 119 PRO A C 1
ATOM 938 O O . PRO A 1 119 ? -20.907 -1.435 1.680 1.00 60.47 119 PRO A O 1
ATOM 941 N N . ALA A 1 120 ? -18.841 -0.751 1.165 1.00 57.19 120 ALA A N 1
ATOM 942 C CA . ALA A 1 120 ? -18.174 -1.956 1.667 1.00 57.19 120 ALA A CA 1
ATOM 943 C C . ALA A 1 120 ? -17.867 -1.891 3.176 1.00 57.19 120 ALA A C 1
ATOM 945 O O . ALA A 1 120 ? -17.422 -2.889 3.739 1.00 57.19 120 ALA A O 1
ATOM 946 N N . GLY A 1 121 ? -18.069 -0.726 3.805 1.00 53.34 121 GLY A N 1
ATOM 947 C CA . GLY A 1 121 ? -17.823 -0.488 5.227 1.00 53.34 121 GLY A CA 1
ATOM 948 C C . GLY A 1 121 ? -19.073 -0.298 6.088 1.00 53.34 121 GLY A C 1
ATOM 949 O O . GLY A 1 121 ? -18.923 0.114 7.236 1.00 53.34 121 GLY A O 1
ATOM 950 N N . GLN A 1 122 ? -20.270 -0.549 5.542 1.00 44.94 122 GLN A N 1
ATOM 951 C CA . GLN A 1 122 ? -21.527 -0.614 6.303 1.00 44.94 122 GLN A CA 1
ATOM 952 C C . GLN A 1 122 ? -21.835 -2.036 6.768 1.00 44.94 122 GLN A C 1
ATOM 954 O O . GLN A 1 122 ? -21.535 -2.987 6.008 1.00 44.94 122 GLN A O 1
#